Protein AF-A0A8T5QMV4-F1 (afdb_monomer_lite)

Structure (mmCIF, N/CA/C/O backbone):
data_AF-A0A8T5QMV4-F1
#
_entry.id   AF-A0A8T5QMV4-F1
#
loop_
_atom_site.group_PDB
_atom_site.id
_atom_site.type_symbol
_atom_site.label_atom_id
_atom_site.label_alt_id
_atom_site.label_comp_id
_atom_site.label_asym_id
_atom_site.label_entity_id
_atom_site.label_seq_id
_atom_site.pdbx_PDB_ins_code
_atom_site.Cartn_x
_atom_site.Cartn_y
_atom_site.Cartn_z
_atom_site.occupancy
_atom_site.B_iso_or_equiv
_atom_site.auth_seq_id
_atom_site.auth_comp_id
_atom_site.auth_asym_id
_atom_site.auth_atom_id
_atom_site.pdbx_PDB_model_num
ATOM 1 N N . MET A 1 1 ? -2.181 9.685 17.241 1.00 67.00 1 MET A N 1
ATOM 2 C CA . MET A 1 1 ? -2.793 10.203 16.008 1.00 67.00 1 MET A CA 1
ATOM 3 C C . MET A 1 1 ? -3.448 9.046 15.299 1.00 67.00 1 MET A C 1
ATOM 5 O O . MET A 1 1 ? -2.761 8.081 14.980 1.00 67.00 1 MET A O 1
ATOM 9 N N . SER A 1 2 ? -4.764 9.116 15.161 1.00 85.19 2 SER A N 1
ATOM 10 C CA . SER A 1 2 ? -5.545 8.191 14.346 1.00 85.19 2 SER A CA 1
ATOM 11 C C . SER A 1 2 ? -5.350 8.520 12.864 1.00 85.19 2 SER A C 1
ATOM 13 O O . SER A 1 2 ? -5.015 9.653 12.513 1.00 85.19 2 SER A O 1
ATOM 15 N N . TYR A 1 3 ? -5.553 7.538 11.987 1.00 87.62 3 TYR A N 1
ATOM 16 C CA . TYR A 1 3 ? -5.559 7.781 10.546 1.00 87.62 3 TYR A CA 1
ATOM 17 C C . TYR A 1 3 ? -6.646 8.793 10.153 1.00 87.62 3 TYR A C 1
ATOM 19 O O . TYR A 1 3 ? -6.374 9.701 9.377 1.00 87.62 3 TYR A O 1
ATOM 27 N N . GLU A 1 4 ? -7.822 8.722 10.779 1.00 87.69 4 GLU A N 1
ATOM 28 C CA . GLU A 1 4 ? -8.953 9.606 10.470 1.00 87.69 4 GLU A CA 1
ATOM 29 C C . GLU A 1 4 ? -8.669 11.083 10.800 1.00 87.69 4 GLU A C 1
ATOM 31 O O . GLU A 1 4 ? -9.087 11.994 10.087 1.00 87.69 4 GLU A O 1
ATOM 36 N N . GLU A 1 5 ? -7.888 11.339 11.853 1.00 91.00 5 GLU A N 1
ATOM 37 C CA . GLU A 1 5 ? -7.430 12.691 12.201 1.00 91.00 5 GLU A CA 1
ATOM 38 C C . GLU A 1 5 ? -6.482 13.246 11.129 1.00 91.00 5 GLU A C 1
ATOM 40 O O . GLU A 1 5 ? -6.544 14.423 10.775 1.00 91.00 5 GLU A O 1
ATOM 45 N N . LEU A 1 6 ? -5.599 12.395 10.600 1.00 90.81 6 LEU A N 1
ATOM 46 C CA . LEU A 1 6 ? -4.641 12.768 9.561 1.00 90.81 6 LEU A CA 1
ATOM 47 C C . LEU A 1 6 ? -5.319 12.944 8.204 1.00 90.81 6 LEU A C 1
ATOM 49 O O . LEU A 1 6 ? -4.956 13.860 7.472 1.00 90.81 6 LEU A O 1
ATOM 53 N N . LYS A 1 7 ? -6.318 12.112 7.901 1.00 91.81 7 LYS A N 1
ATOM 54 C CA . LYS A 1 7 ? -7.114 12.181 6.679 1.00 91.81 7 LYS A CA 1
ATOM 55 C C . LYS A 1 7 ? -7.763 13.546 6.513 1.00 91.81 7 LYS A C 1
ATOM 57 O O . LYS A 1 7 ? -7.548 14.198 5.501 1.00 91.81 7 LYS A O 1
ATOM 62 N N . ASN A 1 8 ? -8.455 14.017 7.547 1.00 91.56 8 ASN A N 1
ATOM 63 C CA . ASN A 1 8 ? -9.101 15.328 7.523 1.00 91.56 8 ASN A CA 1
ATOM 64 C C . ASN A 1 8 ? -8.093 16.486 7.516 1.00 91.56 8 ASN A C 1
ATOM 66 O O . ASN A 1 8 ? -8.346 17.523 6.914 1.00 91.56 8 ASN A O 1
ATOM 70 N N .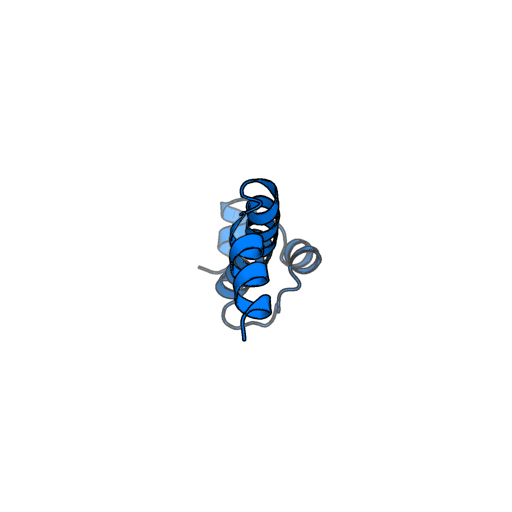 LYS A 1 9 ? -6.946 16.327 8.187 1.00 95.31 9 LYS A N 1
ATOM 71 C CA . LYS A 1 9 ? -5.937 17.389 8.295 1.00 95.31 9 LYS A CA 1
ATOM 72 C C . LYS A 1 9 ? -5.124 17.596 7.015 1.00 95.31 9 LYS A C 1
ATOM 74 O O . LYS A 1 9 ? -4.693 18.715 6.755 1.00 95.31 9 LYS A O 1
ATOM 79 N N . TYR A 1 10 ? -4.850 16.521 6.283 1.00 93.56 10 TYR A N 1
ATOM 80 C CA . TYR A 1 10 ? -3.936 16.515 5.138 1.00 93.56 10 TYR A CA 1
ATOM 81 C C . TYR A 1 10 ? -4.605 16.071 3.835 1.00 93.56 10 TYR A C 1
ATOM 83 O O . TYR A 1 10 ? -3.892 15.776 2.882 1.00 93.56 10 TYR A O 1
ATOM 91 N N . GLU A 1 11 ? -5.939 15.989 3.809 1.00 93.38 11 GLU A N 1
ATOM 92 C CA . GLU A 1 11 ? -6.718 15.538 2.646 1.00 93.38 11 GLU A CA 1
ATOM 93 C C . GLU A 1 11 ? -6.209 14.192 2.102 1.00 93.38 11 GLU A C 1
ATOM 95 O O . GLU A 1 11 ? -6.050 13.991 0.899 1.00 93.38 11 GLU A O 1
ATOM 100 N N . LEU A 1 12 ? -5.893 13.262 3.013 1.00 91.94 12 LEU A N 1
ATOM 101 C CA . LEU A 1 12 ? -5.425 11.934 2.614 1.00 91.94 12 LEU A CA 1
ATOM 102 C C . LEU A 1 12 ? -6.577 11.142 1.971 1.00 91.94 12 LEU A C 1
ATOM 104 O O . LEU A 1 12 ? -7.743 11.391 2.295 1.00 91.94 12 LEU A O 1
ATOM 108 N N . PRO A 1 13 ? -6.262 10.157 1.111 1.00 92.19 13 PRO A N 1
ATOM 109 C CA . PRO A 1 13 ? -7.260 9.237 0.572 1.00 92.19 13 PRO A CA 1
ATOM 110 C C . PRO A 1 13 ? -8.036 8.495 1.672 1.00 92.19 13 PRO A C 1
ATOM 112 O O . PRO A 1 13 ? -7.712 8.539 2.856 1.00 92.19 13 PRO A O 1
ATOM 115 N N . SER A 1 14 ? -9.106 7.818 1.286 1.00 92.31 14 SER A N 1
ATOM 116 C CA . SER A 1 14 ? -9.823 6.872 2.139 1.00 92.31 14 SER A CA 1
ATOM 117 C C . SER A 1 14 ? -9.024 5.584 2.361 1.00 92.31 14 SER A C 1
ATOM 119 O O . SER A 1 14 ? -8.123 5.241 1.593 1.00 92.31 14 SER A O 1
ATOM 121 N N . LEU A 1 15 ? -9.366 4.837 3.417 1.00 91.19 15 LEU A N 1
ATOM 122 C CA . LEU A 1 15 ? -8.753 3.529 3.653 1.00 91.19 15 LEU A CA 1
ATOM 123 C C . LEU A 1 15 ? -9.102 2.540 2.540 1.00 91.19 15 LEU A C 1
ATOM 125 O O . LEU A 1 15 ? -8.295 1.671 2.245 1.00 91.19 15 LEU A O 1
ATOM 129 N N . GLU A 1 16 ? -10.269 2.675 1.912 1.00 91.69 16 GLU A N 1
ATOM 130 C CA . GLU A 1 16 ? -10.674 1.891 0.748 1.00 91.69 16 GLU A CA 1
ATOM 131 C C . GLU A 1 16 ? -9.766 2.147 -0.459 1.00 91.69 16 GLU A C 1
ATOM 133 O O . GLU A 1 16 ? -9.326 1.200 -1.106 1.00 91.69 16 GLU A O 1
ATOM 138 N N . GLU A 1 17 ? -9.440 3.411 -0.734 1.00 91.62 17 GLU A N 1
ATOM 139 C CA . GLU A 1 17 ? -8.528 3.781 -1.822 1.00 91.62 17 GLU A CA 1
ATOM 140 C C . GLU A 1 17 ? -7.094 3.320 -1.548 1.00 91.62 17 GLU A C 1
ATOM 142 O O . GLU A 1 17 ? -6.415 2.838 -2.453 1.00 91.62 17 GLU A O 1
ATOM 147 N N . ILE A 1 18 ? -6.626 3.423 -0.299 1.00 92.12 18 ILE A N 1
ATOM 148 C CA . ILE A 1 18 ? -5.306 2.897 0.072 1.00 92.12 18 ILE A CA 1
ATOM 149 C C . ILE A 1 18 ? -5.275 1.373 -0.048 1.00 92.12 18 ILE A C 1
ATOM 151 O O . ILE A 1 18 ? -4.300 0.820 -0.548 1.00 92.12 18 ILE A O 1
ATOM 155 N N . ASP A 1 19 ? -6.318 0.688 0.410 1.00 92.69 19 ASP A N 1
ATOM 156 C CA . ASP A 1 19 ? -6.410 -0.769 0.367 1.00 92.69 19 ASP A CA 1
ATOM 157 C C . ASP A 1 19 ? -6.402 -1.317 -1.058 1.00 92.69 19 ASP A C 1
ATOM 159 O O . ASP A 1 19 ? -5.683 -2.273 -1.334 1.00 92.69 19 ASP A O 1
ATOM 163 N N . PHE A 1 20 ? -7.094 -0.651 -1.984 1.00 91.69 20 PHE A N 1
ATOM 164 C CA . PHE A 1 20 ? -7.054 -1.003 -3.402 1.00 91.69 20 PHE A CA 1
ATOM 165 C C . PHE A 1 20 ? -5.623 -1.039 -3.972 1.00 91.69 20 PHE A C 1
ATOM 167 O O . PHE A 1 20 ? -5.296 -1.911 -4.771 1.00 91.69 20 PHE A O 1
ATOM 174 N N . GLU A 1 21 ? -4.761 -0.110 -3.551 1.00 88.31 21 GLU A N 1
ATOM 175 C CA . GLU A 1 21 ? -3.410 0.055 -4.104 1.00 88.31 21 GLU A CA 1
ATOM 176 C C . GLU A 1 21 ? -2.318 -0.703 -3.320 1.00 88.31 21 GLU A C 1
ATOM 178 O O . GLU A 1 21 ? -1.285 -1.090 -3.885 1.00 88.31 21 GLU A O 1
ATOM 183 N N . PHE A 1 22 ? -2.511 -0.876 -2.008 1.00 91.00 22 PHE A N 1
ATOM 184 C CA . PHE A 1 22 ? -1.487 -1.344 -1.064 1.00 91.00 22 PHE A CA 1
ATOM 185 C C . PHE A 1 22 ? -1.86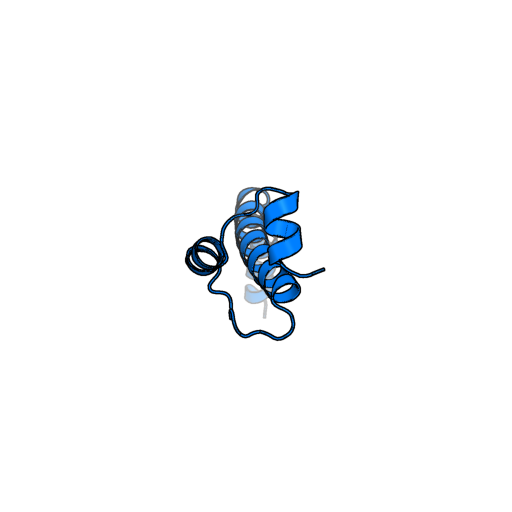9 -2.611 -0.281 1.00 91.00 22 PHE A C 1
ATOM 187 O O . PHE A 1 22 ? -1.007 -3.156 0.426 1.00 91.00 22 PHE A O 1
ATOM 194 N N . GLU A 1 23 ? -3.111 -3.088 -0.412 1.00 90.38 23 GLU A N 1
ATOM 195 C CA . GLU A 1 23 ? -3.656 -4.279 0.257 1.00 90.38 23 GLU A CA 1
ATOM 196 C C . GLU A 1 23 ? -3.390 -4.239 1.771 1.00 90.38 23 GLU A C 1
ATOM 198 O O . GLU A 1 23 ? -2.539 -4.974 2.291 1.00 90.38 23 GLU A O 1
ATOM 203 N N . ILE A 1 24 ? -4.024 -3.298 2.471 1.00 92.50 24 ILE A N 1
ATOM 204 C CA . ILE A 1 24 ? -3.764 -3.045 3.895 1.00 92.50 24 ILE A CA 1
ATOM 205 C C . ILE A 1 24 ? -4.766 -3.800 4.771 1.00 92.50 24 ILE A C 1
ATOM 207 O O . ILE A 1 24 ? -5.963 -3.821 4.499 1.00 92.50 24 ILE A O 1
ATOM 211 N N . ASP A 1 25 ? -4.303 -4.365 5.882 1.00 89.50 25 ASP A N 1
ATOM 212 C CA . ASP A 1 25 ? -5.191 -4.888 6.914 1.00 89.50 25 ASP A CA 1
ATOM 213 C C . ASP A 1 25 ? -5.847 -3.725 7.684 1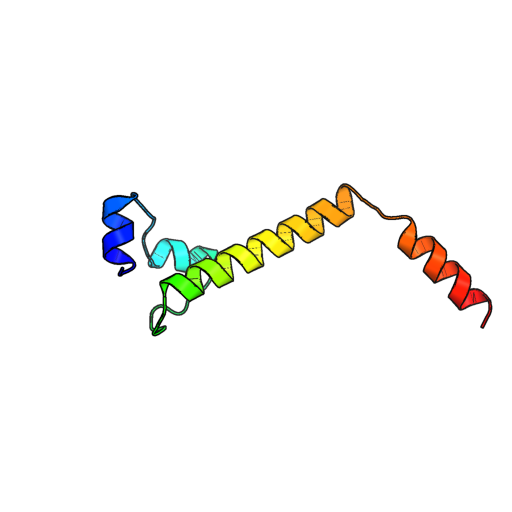.00 89.50 25 ASP A C 1
ATOM 215 O O . ASP A 1 25 ? -5.239 -3.028 8.502 1.00 89.50 25 ASP A O 1
ATOM 219 N N . LYS A 1 26 ? -7.133 -3.492 7.406 1.00 85.81 26 LYS A N 1
ATOM 220 C CA . LYS A 1 26 ? -7.919 -2.416 8.032 1.00 85.81 26 LYS A CA 1
ATOM 221 C C . LYS A 1 26 ? -8.167 -2.653 9.522 1.00 85.81 26 LYS A C 1
ATOM 223 O O . LYS A 1 26 ? -8.437 -1.695 10.245 1.00 85.81 26 LYS A O 1
ATOM 228 N N . GLU A 1 27 ? -8.063 -3.894 9.993 1.00 87.06 27 GLU A N 1
ATOM 229 C CA . GLU A 1 27 ? -8.253 -4.256 11.401 1.00 87.06 27 GLU A CA 1
ATOM 230 C C . GLU A 1 27 ? -6.944 -4.199 12.199 1.00 87.06 27 GLU A C 1
ATOM 232 O O . GLU A 1 27 ? -6.923 -4.409 13.418 1.00 87.06 27 GLU A O 1
ATOM 237 N N . ALA A 1 28 ? -5.832 -3.859 11.544 1.00 86.81 28 ALA A N 1
ATOM 238 C CA . ALA A 1 28 ? -4.544 -3.796 12.194 1.00 86.81 28 ALA A CA 1
ATOM 239 C C . ALA A 1 28 ? -4.527 -2.778 13.339 1.00 86.81 28 ALA A C 1
ATOM 241 O O . ALA A 1 28 ? -4.769 -1.577 13.181 1.00 86.81 28 ALA A O 1
ATOM 242 N N . LYS A 1 29 ? -4.068 -3.249 14.506 1.00 88.38 29 LYS A N 1
ATOM 243 C CA . LYS A 1 29 ? -3.865 -2.441 15.723 1.00 88.38 29 LYS A CA 1
ATOM 244 C C . LYS A 1 29 ? -3.060 -1.154 15.478 1.00 88.38 29 LYS A C 1
ATOM 246 O O . LYS A 1 29 ? -3.199 -0.186 16.222 1.00 88.38 29 LYS A O 1
ATOM 251 N N . TYR A 1 30 ? -2.198 -1.146 14.459 1.00 91.19 30 TYR A N 1
ATOM 252 C CA . TYR A 1 30 ? -1.364 -0.006 14.079 1.00 91.19 30 TYR A CA 1
ATOM 253 C C . TYR A 1 30 ? -1.467 0.307 12.579 1.00 91.19 30 TYR A C 1
ATOM 255 O O . TYR A 1 30 ? -0.452 0.309 11.880 1.00 91.19 30 TYR A O 1
ATOM 263 N N . ILE A 1 31 ? -2.669 0.629 12.099 1.00 91.56 31 ILE A N 1
ATOM 264 C CA . ILE A 1 31 ? -2.956 0.882 10.675 1.00 91.56 31 ILE A CA 1
ATOM 265 C C . ILE A 1 31 ? -1.987 1.870 9.996 1.00 91.56 31 ILE A C 1
ATOM 267 O O . ILE A 1 31 ? -1.468 1.608 8.918 1.00 91.56 31 ILE A O 1
ATOM 271 N N . LEU A 1 32 ? -1.608 2.966 10.665 1.00 92.25 32 LEU A N 1
ATOM 272 C CA . LEU A 1 32 ? -0.647 3.938 10.117 1.00 92.25 32 LEU A CA 1
ATOM 273 C C . LEU A 1 32 ? 0.739 3.343 9.856 1.00 92.25 32 LEU A C 1
ATOM 275 O O . LEU A 1 32 ? 1.421 3.724 8.904 1.00 92.25 32 LEU A O 1
ATOM 279 N N . ARG A 1 33 ? 1.186 2.435 10.731 1.00 92.44 33 ARG A N 1
ATOM 280 C CA . ARG A 1 33 ? 2.469 1.748 10.564 1.00 92.44 33 ARG A CA 1
ATOM 281 C C . ARG A 1 33 ? 2.398 0.801 9.378 1.00 92.44 33 ARG A C 1
ATOM 283 O O . ARG A 1 33 ? 3.367 0.697 8.633 1.00 92.44 33 ARG A O 1
ATOM 290 N N . GLU A 1 34 ? 1.272 0.127 9.215 1.00 93.44 34 GLU A N 1
ATOM 291 C CA . GLU A 1 34 ? 1.070 -0.788 8.108 1.00 93.44 34 GLU A CA 1
ATOM 292 C C . GLU A 1 34 ? 1.028 -0.075 6.760 1.00 93.44 34 GLU A C 1
ATOM 294 O O . GLU A 1 34 ? 1.777 -0.469 5.868 1.00 93.44 34 GLU A O 1
ATOM 299 N N . ILE A 1 35 ? 0.251 1.006 6.643 1.00 93.31 35 ILE A N 1
ATOM 300 C CA . ILE A 1 35 ? 0.191 1.837 5.432 1.00 93.31 35 ILE A CA 1
ATOM 301 C C . ILE A 1 35 ? 1.607 2.253 5.024 1.00 93.31 35 ILE A C 1
ATOM 303 O O . ILE A 1 35 ? 2.040 1.997 3.903 1.00 93.31 35 ILE A O 1
ATOM 307 N N . ARG A 1 36 ? 2.388 2.798 5.967 1.00 93.31 36 ARG A N 1
ATOM 308 C CA . ARG A 1 36 ? 3.787 3.183 5.717 1.00 93.31 36 ARG A CA 1
ATOM 309 C C . ARG A 1 36 ? 4.659 2.003 5.291 1.00 93.31 36 ARG A C 1
ATOM 311 O O . ARG A 1 36 ? 5.492 2.159 4.405 1.00 93.31 36 ARG A O 1
ATOM 318 N N . ARG A 1 37 ? 4.484 0.829 5.905 1.00 94.38 37 ARG A N 1
ATOM 319 C CA . ARG A 1 37 ? 5.231 -0.385 5.547 1.00 94.38 37 ARG A CA 1
ATOM 320 C C . ARG A 1 37 ? 4.926 -0.814 4.112 1.00 94.38 37 ARG A C 1
ATOM 322 O O . ARG A 1 37 ? 5.863 -1.086 3.369 1.00 94.38 37 ARG A O 1
ATOM 329 N N . LYS A 1 38 ? 3.649 -0.861 3.724 1.00 94.75 38 LYS A N 1
ATOM 330 C CA . LYS A 1 38 ? 3.235 -1.244 2.366 1.00 94.75 38 LYS A CA 1
ATOM 331 C C . LYS A 1 38 ? 3.711 -0.232 1.325 1.00 94.75 38 LYS A C 1
ATOM 333 O O . LYS A 1 38 ? 4.284 -0.639 0.318 1.00 94.75 38 LYS A O 1
ATOM 338 N N . MET A 1 39 ? 3.586 1.066 1.611 1.00 94.00 39 MET A N 1
ATOM 339 C CA . MET A 1 39 ? 4.128 2.128 0.756 1.00 94.00 39 MET A CA 1
ATOM 340 C C . MET A 1 39 ? 5.637 1.979 0.548 1.00 94.00 39 MET A C 1
ATOM 342 O O . MET A 1 39 ? 6.094 1.937 -0.591 1.00 94.00 39 MET A O 1
ATOM 346 N N . ASN A 1 40 ? 6.405 1.831 1.633 1.00 96.06 40 ASN A N 1
ATOM 347 C CA . ASN A 1 40 ? 7.855 1.649 1.548 1.00 96.06 40 ASN A CA 1
ATOM 348 C C . ASN A 1 40 ? 8.231 0.388 0.770 1.00 96.06 40 ASN A C 1
ATOM 350 O O . ASN A 1 40 ? 9.157 0.426 -0.029 1.00 96.06 40 ASN A O 1
ATOM 354 N N . SER A 1 41 ? 7.503 -0.715 0.964 1.00 94.88 41 SER A N 1
ATOM 355 C CA . SER A 1 41 ? 7.741 -1.946 0.210 1.00 94.88 41 SER A CA 1
ATOM 356 C C . SER A 1 41 ? 7.601 -1.713 -1.293 1.00 94.88 41 SER A C 1
ATOM 358 O O . SER A 1 41 ? 8.465 -2.136 -2.050 1.00 94.88 41 SER A O 1
ATOM 360 N N . LYS A 1 42 ? 6.546 -1.014 -1.728 1.00 94.62 42 LYS A N 1
ATOM 361 C CA . LYS A 1 42 ? 6.299 -0.738 -3.149 1.00 94.62 42 LYS A CA 1
ATOM 362 C C . LYS A 1 42 ? 7.337 0.225 -3.730 1.00 94.62 42 LYS A C 1
ATOM 364 O O . LYS A 1 42 ? 7.859 -0.020 -4.812 1.00 94.62 42 LYS A O 1
ATOM 369 N N . ILE A 1 43 ? 7.690 1.274 -2.980 1.00 95.69 43 ILE A N 1
ATOM 370 C CA . ILE A 1 43 ? 8.766 2.206 -3.349 1.00 95.69 43 ILE A CA 1
ATOM 371 C C . ILE A 1 43 ? 10.084 1.453 -3.529 1.00 95.69 43 ILE A C 1
ATOM 373 O O . ILE A 1 43 ? 10.746 1.662 -4.536 1.00 95.69 43 IL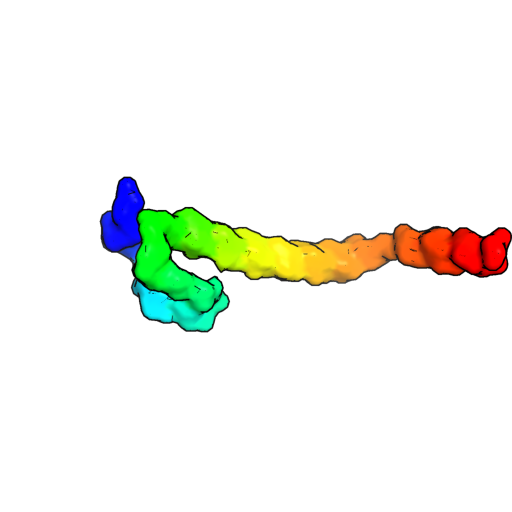E A O 1
ATOM 377 N N . ASN A 1 44 ? 10.437 0.551 -2.610 1.00 95.06 44 ASN A N 1
ATOM 378 C CA . ASN A 1 44 ? 11.669 -0.228 -2.716 1.00 95.06 44 ASN A CA 1
ATOM 379 C C . ASN A 1 44 ? 11.693 -1.094 -3.979 1.00 95.06 44 ASN A C 1
ATOM 381 O O . ASN A 1 44 ? 12.699 -1.081 -4.670 1.00 95.06 44 ASN A O 1
ATOM 385 N N . VAL A 1 45 ? 10.582 -1.743 -4.352 1.00 94.06 45 VAL A N 1
ATOM 386 C CA . VAL A 1 45 ? 10.512 -2.500 -5.619 1.00 94.06 45 VAL A CA 1
ATOM 387 C C . VAL A 1 45 ? 10.798 -1.602 -6.826 1.00 94.06 45 VA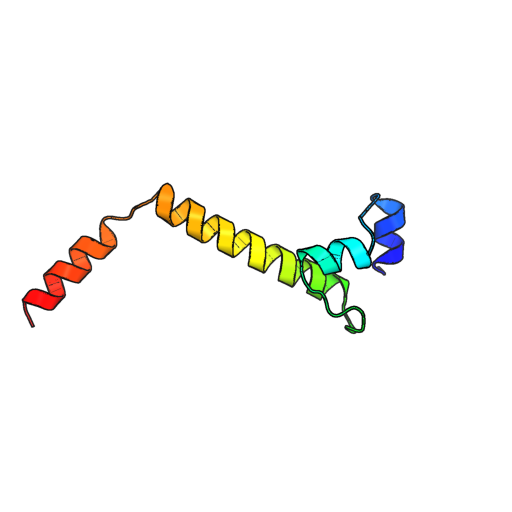L A C 1
ATOM 389 O O . VAL A 1 45 ? 11.552 -1.983 -7.720 1.00 94.06 45 VAL A O 1
ATOM 392 N N . TYR A 1 46 ? 10.215 -0.401 -6.866 1.00 94.44 46 TYR A N 1
ATOM 393 C CA . TYR A 1 46 ? 10.493 0.538 -7.954 1.0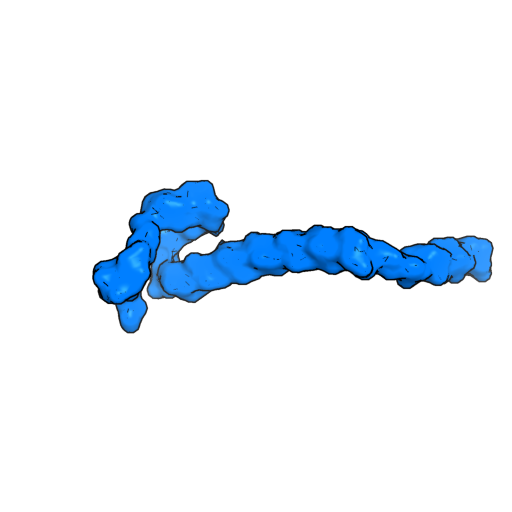0 94.44 46 TYR A CA 1
ATOM 394 C C . TYR A 1 46 ? 11.930 1.048 -7.925 1.00 94.44 46 TYR A C 1
ATOM 396 O O . TYR A 1 46 ? 12.536 1.183 -8.983 1.00 94.44 46 TYR A O 1
ATOM 404 N N . MET A 1 47 ? 12.482 1.305 -6.739 1.00 93.25 47 MET A N 1
ATOM 405 C CA . MET A 1 47 ? 13.883 1.682 -6.592 1.00 93.25 47 MET A CA 1
ATOM 406 C C . MET A 1 47 ? 14.791 0.569 -7.109 1.00 93.25 47 MET A C 1
ATOM 408 O O . MET A 1 47 ? 15.631 0.863 -7.945 1.00 93.25 47 MET A O 1
ATOM 412 N N . ASP A 1 48 ? 14.583 -0.689 -6.726 1.00 90.56 48 ASP A N 1
ATOM 413 C CA . ASP A 1 48 ? 15.385 -1.826 -7.197 1.00 90.56 48 ASP A CA 1
ATOM 414 C C . ASP A 1 48 ? 15.350 -1.949 -8.730 1.00 90.56 48 ASP A C 1
ATOM 416 O O . ASP A 1 48 ? 16.386 -2.129 -9.373 1.00 90.56 48 ASP A O 1
ATOM 420 N N . LEU A 1 49 ? 14.175 -1.759 -9.341 1.00 90.56 49 LEU A N 1
ATOM 421 C CA . LEU A 1 49 ? 14.026 -1.750 -10.798 1.00 90.56 49 LEU A CA 1
ATOM 422 C C . LEU A 1 49 ? 14.763 -0.572 -11.450 1.00 90.56 49 LEU A C 1
ATOM 424 O O . LEU A 1 49 ? 15.472 -0.752 -12.438 1.00 90.56 49 LEU A O 1
ATOM 428 N N . ILE A 1 50 ? 14.615 0.634 -10.898 1.00 91.69 50 ILE A N 1
ATOM 429 C CA . ILE A 1 50 ? 15.311 1.831 -11.383 1.00 91.69 50 ILE A CA 1
ATOM 430 C C . ILE A 1 50 ? 16.825 1.661 -11.233 1.00 91.69 50 ILE A C 1
ATOM 432 O O . ILE A 1 50 ? 17.565 2.005 -12.149 1.00 91.69 50 ILE A O 1
ATOM 436 N N . HIS A 1 51 ? 17.289 1.095 -10.120 1.00 86.56 51 HIS A N 1
ATOM 437 C CA . HIS A 1 51 ? 18.692 0.776 -9.884 1.00 86.56 51 HIS A CA 1
ATOM 438 C C . HIS A 1 51 ? 19.220 -0.201 -10.937 1.00 86.56 51 HIS A C 1
ATOM 440 O O . HIS A 1 51 ? 20.244 0.096 -11.540 1.00 86.56 51 HIS A O 1
ATOM 446 N N . GLY A 1 52 ? 18.498 -1.283 -11.249 1.00 83.31 52 GLY A N 1
ATOM 447 C CA . GLY A 1 52 ? 18.896 -2.219 -12.309 1.00 83.31 52 GLY A CA 1
ATOM 448 C C . GLY A 1 52 ? 18.998 -1.586 -13.705 1.00 83.31 52 GLY A C 1
ATOM 449 O O . GLY A 1 52 ? 19.786 -2.036 -14.533 1.00 83.31 52 GLY A O 1
ATOM 450 N N . VAL A 1 53 ? 18.240 -0.516 -13.973 1.00 86.19 53 VAL A N 1
ATOM 451 C CA . VAL A 1 53 ? 18.297 0.233 -15.243 1.00 86.19 53 VAL A CA 1
ATOM 452 C C . VAL A 1 53 ? 19.402 1.293 -15.250 1.00 86.19 53 VAL A C 1
ATOM 454 O O . VAL A 1 53 ? 20.080 1.462 -16.261 1.00 86.19 53 VAL A O 1
ATOM 457 N N . LEU A 1 54 ? 19.563 2.045 -14.157 1.00 83.75 54 LEU A N 1
ATOM 458 C CA . LEU A 1 54 ? 20.522 3.154 -14.055 1.00 83.75 54 LEU A CA 1
ATOM 459 C C . LEU A 1 54 ? 21.948 2.671 -13.785 1.00 83.75 54 LEU A C 1
ATOM 461 O O . LEU A 1 54 ? 22.910 3.291 -14.234 1.00 83.75 54 LEU A O 1
ATOM 465 N N . GLN A 1 55 ? 22.073 1.575 -13.047 1.00 70.88 55 GLN A N 1
ATOM 466 C CA . GLN A 1 55 ? 23.308 0.867 -12.761 1.00 70.88 55 GLN A CA 1
ATOM 467 C C . GLN A 1 55 ? 23.127 -0.583 -13.218 1.00 70.88 55 GLN A C 1
ATOM 469 O O . GLN A 1 55 ? 22.963 -1.471 -12.380 1.00 70.88 55 GLN A O 1
ATOM 474 N N . PRO A 1 56 ? 23.152 -0.850 -14.538 1.00 63.41 56 PRO A N 1
ATOM 475 C CA . PRO A 1 56 ? 23.337 -2.204 -15.032 1.00 63.41 56 PRO A CA 1
ATOM 476 C C . PRO A 1 56 ? 24.767 -2.594 -14.651 1.00 63.41 56 PRO A C 1
ATOM 478 O O . PRO A 1 56 ? 25.708 -2.401 -15.421 1.00 63.41 56 PRO A O 1
ATOM 481 N N . GLU A 1 57 ? 24.984 -2.973 -13.394 1.00 58.59 57 GLU A N 1
ATOM 482 C CA . GLU A 1 57 ? 26.331 -3.174 -12.905 1.00 58.59 57 GLU A CA 1
ATOM 483 C C . GLU A 1 57 ? 26.963 -4.346 -13.656 1.00 58.59 57 GLU A C 1
ATOM 485 O O . GLU A 1 57 ? 26.480 -5.477 -13.639 1.00 58.59 57 GLU A O 1
ATOM 490 N N . ALA A 1 58 ? 28.132 -4.075 -14.234 1.00 55.12 58 ALA A N 1
ATOM 491 C CA . ALA A 1 58 ? 29.095 -5.063 -14.710 1.00 55.12 58 ALA A CA 1
ATOM 492 C C . ALA A 1 58 ? 29.570 -6.049 -13.607 1.00 55.12 58 ALA A C 1
ATOM 494 O O . ALA A 1 58 ? 30.442 -6.882 -13.854 1.00 55.12 58 ALA A O 1
ATOM 495 N N . SER A 1 59 ? 29.000 -5.970 -12.402 1.00 53.59 59 SER A N 1
ATOM 496 C CA . SER A 1 59 ? 29.240 -6.823 -11.237 1.00 53.59 59 SER A CA 1
ATOM 497 C C . SER A 1 59 ? 28.750 -8.263 -11.432 1.00 53.59 59 SER A C 1
ATOM 499 O O . SER A 1 59 ? 29.353 -9.177 -10.873 1.00 53.59 59 SER A O 1
ATOM 501 N N . GLU A 1 60 ? 27.747 -8.510 -12.286 1.00 53.75 60 GLU A N 1
ATOM 502 C CA . GLU A 1 60 ? 27.369 -9.884 -12.671 1.00 53.75 60 GLU A CA 1
ATOM 503 C C . GLU A 1 60 ? 28.381 -10.529 -13.639 1.00 53.75 60 GLU A C 1
ATOM 505 O O . GLU A 1 60 ? 28.594 -11.741 -13.604 1.00 53.75 60 GLU A O 1
ATOM 510 N N . ILE A 1 61 ? 29.077 -9.734 -14.464 1.00 55.75 61 ILE A N 1
ATOM 511 C CA . ILE A 1 61 ? 30.051 -10.253 -15.443 1.00 55.75 61 ILE A CA 1
ATOM 512 C C . ILE A 1 61 ? 31.314 -10.778 -14.740 1.00 55.75 61 ILE A C 1
ATOM 514 O O . ILE A 1 61 ? 31.864 -11.805 -15.143 1.00 55.75 61 ILE A O 1
ATOM 518 N N . LEU A 1 62 ? 31.761 -10.114 -13.668 1.00 52.59 62 LEU A N 1
ATOM 519 C CA . LEU A 1 62 ? 32.905 -10.570 -12.867 1.00 52.59 62 LEU A CA 1
ATOM 520 C C . LEU A 1 62 ? 32.593 -11.868 -12.103 1.00 52.59 62 LEU A C 1
ATOM 522 O O . LEU A 1 62 ? 33.422 -12.776 -12.105 1.00 52.59 62 LEU A O 1
ATOM 526 N N . GLN A 1 63 ? 31.385 -12.010 -11.542 1.00 52.97 63 GLN A N 1
ATOM 527 C CA . GLN A 1 63 ? 30.962 -13.253 -10.880 1.00 52.97 63 GLN A CA 1
ATOM 528 C C . GLN A 1 63 ? 30.788 -14.422 -11.866 1.00 52.97 63 GLN A C 1
ATOM 530 O O . GLN A 1 63 ? 31.132 -15.556 -11.537 1.00 52.97 63 GLN A O 1
ATOM 535 N N . MET A 1 64 ? 30.335 -14.168 -13.102 1.00 54.66 64 MET A N 1
ATOM 536 C CA . MET A 1 64 ? 30.259 -15.197 -14.152 1.00 54.66 64 MET A CA 1
ATOM 537 C C . MET A 1 64 ? 31.632 -15.755 -14.559 1.00 54.66 64 MET A C 1
ATOM 539 O O . MET A 1 64 ? 31.743 -16.940 -14.883 1.00 54.66 64 MET A O 1
ATOM 543 N N . HIS A 1 65 ? 32.684 -14.931 -14.545 1.00 55.47 65 HIS A N 1
ATOM 544 C CA . HIS A 1 65 ? 34.030 -15.378 -14.909 1.00 55.47 65 HIS A CA 1
ATOM 545 C C . HIS A 1 65 ? 34.712 -16.208 -13.811 1.00 55.47 65 HIS A C 1
ATOM 547 O O . HIS A 1 65 ? 35.472 -17.117 -14.145 1.00 55.47 65 HIS A O 1
ATOM 553 N N . GLU A 1 66 ? 34.423 -15.961 -12.530 1.00 53.88 66 GLU A N 1
ATOM 554 C CA . GLU A 1 66 ? 35.005 -16.741 -11.424 1.00 53.88 66 GLU A CA 1
ATOM 555 C C . GLU A 1 66 ? 34.465 -18.180 -11.359 1.00 53.88 66 GLU A C 1
ATOM 557 O O . GLU A 1 66 ? 35.216 -19.095 -11.033 1.00 53.88 66 GLU A O 1
ATOM 562 N N . VAL A 1 67 ? 33.212 -18.425 -11.764 1.00 58.44 67 VAL A N 1
ATOM 563 C CA . VAL A 1 67 ? 32.609 -19.779 -11.776 1.00 58.44 67 VAL A CA 1
ATOM 564 C C . VAL A 1 67 ? 33.183 -20.676 -12.883 1.00 58.44 67 VAL A C 1
ATOM 566 O O . VAL A 1 67 ? 33.088 -21.895 -12.800 1.00 58.44 67 VAL A O 1
ATOM 569 N N . SER A 1 68 ? 33.831 -20.107 -13.903 1.00 55.91 68 SER A N 1
ATOM 570 C CA . SER A 1 68 ? 34.455 -20.900 -14.977 1.00 55.91 68 SER A CA 1
ATOM 571 C C . SER A 1 68 ? 35.827 -21.482 -14.603 1.00 55.91 68 SER A C 1
ATOM 573 O O . SER A 1 68 ? 36.381 -22.260 -15.378 1.00 55.91 68 SER A O 1
ATOM 575 N N . PHE A 1 69 ? 36.391 -21.103 -13.450 1.00 52.09 69 PHE A N 1
ATOM 576 C CA . PHE A 1 69 ? 37.726 -21.524 -13.001 1.00 52.09 69 PHE A CA 1
ATOM 577 C C . PHE A 1 69 ? 37.722 -22.382 -11.722 1.00 52.09 69 PHE A C 1
ATOM 579 O O . PHE A 1 69 ? 38.794 -22.619 -11.160 1.00 52.09 69 PHE A O 1
ATOM 586 N N . PHE A 1 70 ? 36.557 -22.880 -11.297 1.00 45.84 70 PHE A N 1
ATOM 587 C CA . PHE A 1 70 ? 36.423 -23.879 -10.229 1.00 45.84 70 PHE A CA 1
ATOM 588 C C . PHE A 1 70 ? 35.930 -25.224 -10.762 1.00 45.84 70 PHE A C 1
ATOM 590 O O . PHE A 1 70 ? 35.023 -25.229 -11.624 1.00 45.84 70 PHE A O 1
#

Radius of gyration: 19.87 Å; chains: 1; bounding box: 48×41×32 Å

Secondary structure (DSSP, 8-state):
--HHHHHHHHTPPPHHHHHHHH---TT-TTHHHHHHHHHHHHHHHHHHHHHHHH---THHHHHHHHGGG-

Sequence (70 aa):
MSYEELKNKYELPSLEEIDFEFEIDKEAKYILREIRRKMNSKINVYMDLIHGVLQPEASEILQMHEVSFF

pLDDT: mean 82.81, std 15.42, range [45.84, 96.06]

Foldseek 3Di:
DDPVVVCVVPVDDDPVVLCVVQVFDPPDPCRVVRSVVSVVVVVVVVVVVVCCVVPVDCVVVVVVVVVVVD